Protein AF-A0A838NFV9-F1 (afdb_monomer_lite)

Radius of gyration: 11.23 Å; chains: 1; bounding box: 25×25×23 Å

Secondary structure (DSSP, 8-state):
-PPPPP-S-HHHHHHHHHHHHTT---S-----SSTTS-HHHHHHHHHHHHH-SS-S---

Sequence (59 aa):
MPLTPLFGHLETRRRLAKAVRAGTLPQVLLFTGPTGVGKQRLALWLGQLIFCERAGEEP

pLDDT: mean 91.49, std 9.5, range [62.25, 98.06]

Structure (mmCIF, N/CA/C/O backbone):
data_AF-A0A838NFV9-F1
#
_entry.id   AF-A0A838NFV9-F1
#
loop_
_atom_site.group_PDB
_atom_site.id
_atom_site.type_symbol
_atom_site.label_atom_id
_atom_site.label_alt_id
_atom_site.label_comp_id
_atom_site.label_asym_id
_atom_site.label_entity_id
_atom_site.label_seq_id
_atom_site.pdbx_PDB_ins_code
_atom_site.Cartn_x
_atom_site.Cartn_y
_atom_site.Cartn_z
_atom_site.occupancy
_atom_site.B_iso_or_equiv
_atom_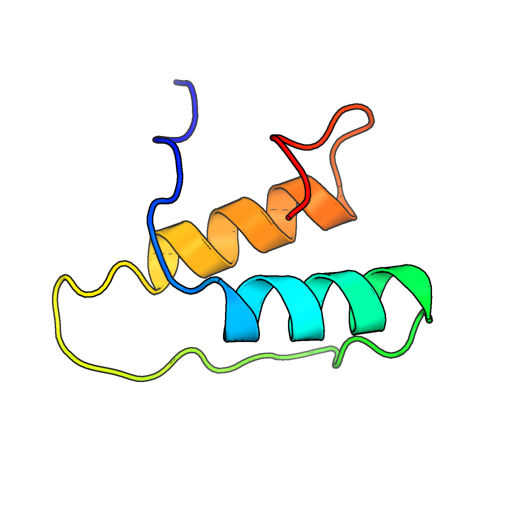site.auth_seq_id
_atom_site.auth_comp_id
_atom_site.auth_asym_id
_atom_site.auth_atom_id
_atom_site.pdbx_PDB_model_num
ATOM 1 N N . MET A 1 1 ? 11.478 17.421 -0.401 1.00 66.19 1 MET A N 1
ATOM 2 C CA . MET A 1 1 ? 11.246 16.968 -1.791 1.00 66.19 1 MET A CA 1
ATOM 3 C C . MET A 1 1 ? 9.878 16.305 -1.858 1.00 66.19 1 MET A C 1
ATOM 5 O O . MET A 1 1 ? 9.608 15.498 -0.976 1.00 66.19 1 MET A O 1
ATOM 9 N N . PRO A 1 2 ? 9.010 16.652 -2.822 1.00 81.38 2 PRO A N 1
ATOM 10 C CA . PRO A 1 2 ? 7.707 16.006 -2.963 1.00 81.38 2 PRO A CA 1
ATOM 11 C C . PRO A 1 2 ? 7.862 14.540 -3.394 1.00 81.38 2 PRO A C 1
ATOM 13 O O . PRO A 1 2 ? 8.790 14.196 -4.129 1.00 81.38 2 PRO A O 1
ATOM 16 N N . LEU A 1 3 ? 6.956 13.675 -2.934 1.00 85.81 3 LEU A N 1
ATOM 17 C CA . LEU A 1 3 ? 6.904 12.279 -3.367 1.00 85.81 3 LEU A CA 1
ATOM 18 C C . LEU A 1 3 ? 6.447 12.203 -4.829 1.00 85.81 3 LEU A C 1
ATOM 20 O O . LEU A 1 3 ? 5.497 12.875 -5.227 1.00 85.81 3 LEU A O 1
ATOM 24 N N . THR A 1 4 ? 7.126 11.387 -5.637 1.00 88.62 4 THR A N 1
ATOM 25 C CA . THR A 1 4 ? 6.729 11.163 -7.034 1.00 88.62 4 THR A CA 1
ATOM 26 C C . THR A 1 4 ? 5.353 10.489 -7.084 1.00 88.62 4 THR A C 1
ATOM 28 O O . THR A 1 4 ? 5.163 9.498 -6.372 1.00 88.62 4 THR A O 1
ATOM 31 N N . PRO A 1 5 ? 4.418 10.954 -7.935 1.00 87.62 5 PRO A N 1
ATOM 32 C CA . PRO A 1 5 ? 3.093 10.353 -8.039 1.00 87.62 5 PRO A CA 1
ATOM 33 C C . PRO A 1 5 ? 3.157 8.870 -8.432 1.00 87.62 5 PRO A C 1
ATOM 35 O O . PRO A 1 5 ? 4.022 8.428 -9.199 1.00 87.62 5 PRO A O 1
ATOM 38 N N . LEU A 1 6 ? 2.225 8.091 -7.880 1.00 91.38 6 LEU A N 1
ATOM 39 C CA . LEU A 1 6 ? 2.077 6.665 -8.148 1.00 91.38 6 LEU A CA 1
ATOM 40 C C . LEU A 1 6 ? 1.132 6.436 -9.331 1.00 91.38 6 LEU A C 1
ATOM 42 O O . LEU A 1 6 ? -0.055 6.752 -9.256 1.00 91.38 6 LEU A O 1
ATOM 46 N 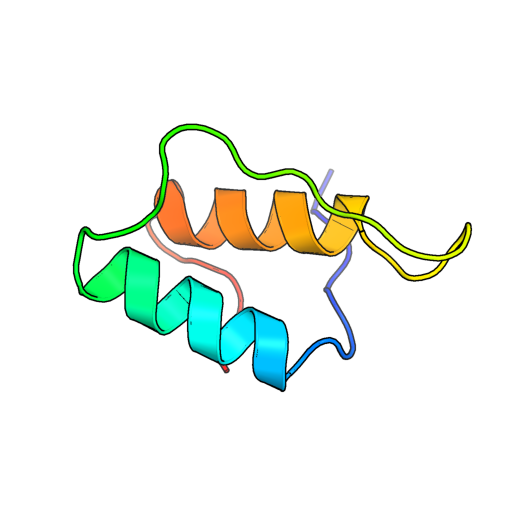N . PHE A 1 7 ? 1.637 5.776 -10.371 1.00 91.25 7 PHE A N 1
ATOM 47 C CA . PHE A 1 7 ? 0.848 5.321 -11.516 1.00 91.25 7 PHE A CA 1
ATOM 48 C C . PHE A 1 7 ? 0.616 3.804 -11.456 1.00 91.25 7 PHE A C 1
ATOM 50 O O . PHE A 1 7 ? 1.499 3.050 -11.041 1.00 91.25 7 PHE A O 1
ATOM 57 N N . GLY A 1 8 ? -0.565 3.352 -11.888 1.00 93.25 8 GLY A N 1
ATOM 58 C CA . GLY A 1 8 ? -0.939 1.934 -11.903 1.00 93.25 8 GLY A CA 1
ATOM 59 C C . GLY A 1 8 ? -1.335 1.373 -10.531 1.00 93.25 8 GLY A C 1
ATOM 60 O O . GLY A 1 8 ? -1.795 2.105 -9.655 1.00 93.25 8 GLY A O 1
ATOM 61 N N . HIS A 1 9 ? -1.194 0.050 -10.362 1.00 94.88 9 HIS A N 1
ATOM 62 C CA . HIS A 1 9 ? -1.561 -0.700 -9.144 1.00 94.88 9 HIS A CA 1
ATOM 63 C C . HIS A 1 9 ? -3.018 -0.516 -8.683 1.00 94.88 9 HIS A C 1
ATOM 65 O O . HIS A 1 9 ? -3.310 -0.737 -7.512 1.00 94.88 9 HIS A O 1
ATOM 71 N N . LEU A 1 10 ? -3.935 -0.120 -9.578 1.00 95.25 10 LEU A N 1
ATOM 72 C CA . LEU A 1 10 ? -5.290 0.339 -9.235 1.00 95.25 10 LEU A CA 1
ATOM 73 C C . LEU A 1 10 ? -6.023 -0.604 -8.274 1.00 95.25 10 LEU A C 1
ATOM 75 O O . LEU A 1 10 ? -6.556 -0.163 -7.257 1.00 95.25 10 LEU A O 1
ATOM 79 N N . GLU A 1 11 ? -6.024 -1.901 -8.571 1.00 96.56 11 GLU A N 1
ATOM 80 C CA . GLU A 1 11 ? -6.713 -2.891 -7.746 1.00 96.56 11 GLU A CA 1
ATOM 81 C C . GLU A 1 11 ? -6.080 -3.029 -6.355 1.00 96.56 11 GLU A C 1
ATOM 83 O O . GLU A 1 11 ? -6.785 -3.014 -5.345 1.00 96.56 11 GLU A O 1
ATOM 88 N N . THR A 1 12 ? -4.748 -3.072 -6.282 1.00 96.19 12 THR A N 1
ATOM 89 C CA . THR A 1 12 ? -4.011 -3.094 -5.014 1.00 96.19 12 THR A CA 1
ATOM 90 C C . THR A 1 12 ? -4.278 -1.831 -4.200 1.00 96.19 12 THR A C 1
ATOM 92 O O . THR A 1 12 ? -4.565 -1.927 -3.008 1.00 96.19 12 THR A O 1
ATOM 95 N N . ARG A 1 13 ? -4.267 -0.649 -4.836 1.00 96.06 13 ARG A N 1
ATOM 96 C CA . ARG A 1 13 ? -4.582 0.617 -4.162 1.00 96.06 13 ARG A CA 1
ATOM 97 C C . ARG A 1 13 ? -6.004 0.613 -3.603 1.00 96.06 13 ARG A C 1
ATOM 99 O O . ARG A 1 13 ? -6.190 0.973 -2.448 1.00 96.06 13 ARG A O 1
ATOM 106 N N . ARG A 1 14 ? -6.999 0.150 -4.371 1.00 96.62 14 ARG A N 1
ATOM 107 C CA . ARG A 1 14 ? -8.397 0.048 -3.908 1.00 96.62 14 ARG A CA 1
ATOM 108 C C . ARG A 1 14 ? -8.540 -0.867 -2.694 1.00 96.62 14 ARG A C 1
ATOM 110 O O . ARG A 1 14 ? -9.225 -0.508 -1.738 1.00 96.62 14 ARG A O 1
ATOM 117 N N . ARG A 1 15 ? -7.883 -2.032 -2.710 1.00 96.94 15 ARG A N 1
ATOM 118 C CA . ARG A 1 15 ? -7.900 -2.981 -1.584 1.00 96.94 15 ARG A CA 1
ATOM 119 C C . ARG A 1 15 ? -7.254 -2.380 -0.334 1.00 96.94 15 ARG A C 1
ATOM 121 O O . ARG A 1 15 ? -7.835 -2.471 0.743 1.00 96.94 15 ARG A O 1
ATOM 128 N N . LEU A 1 16 ? -6.102 -1.725 -0.487 1.00 96.94 16 LEU A N 1
ATOM 129 C CA . LEU A 1 16 ? -5.409 -1.058 0.616 1.00 96.94 16 LEU A CA 1
ATOM 130 C C . LEU A 1 16 ? -6.224 0.109 1.181 1.00 96.94 16 LEU A C 1
ATOM 132 O O . LEU A 1 16 ? -6.421 0.171 2.388 1.00 96.94 16 LEU A O 1
ATOM 136 N N . ALA A 1 17 ? -6.770 0.978 0.328 1.00 96.06 17 ALA A N 1
ATOM 137 C CA . ALA A 1 17 ? -7.597 2.101 0.765 1.00 96.06 17 ALA A CA 1
ATOM 138 C C . ALA A 1 17 ? -8.856 1.627 1.506 1.00 96.06 17 ALA A C 1
ATOM 140 O O . ALA A 1 17 ? -9.209 2.164 2.555 1.00 96.06 17 ALA A O 1
ATOM 141 N N . LYS A 1 18 ? -9.493 0.548 1.026 1.00 97.00 18 LYS A N 1
ATOM 142 C CA . LYS A 1 18 ? -10.598 -0.100 1.744 1.00 97.00 18 LYS A CA 1
ATOM 143 C C . LYS A 1 18 ? -10.163 -0.596 3.129 1.00 97.00 18 LYS A C 1
ATOM 145 O O . LYS A 1 18 ? -10.900 -0.382 4.086 1.00 97.00 18 LYS A O 1
ATOM 150 N N . ALA A 1 19 ? -8.997 -1.234 3.245 1.00 97.81 19 ALA A N 1
ATOM 151 C CA . ALA A 1 19 ? -8.489 -1.737 4.522 1.00 97.81 19 ALA A CA 1
ATOM 152 C C . ALA A 1 19 ? -8.150 -0.609 5.509 1.00 97.81 19 ALA A C 1
ATOM 154 O O . ALA A 1 19 ? -8.479 -0.728 6.688 1.00 97.81 19 ALA A O 1
ATOM 155 N N . VAL A 1 20 ? -7.566 0.498 5.028 1.00 96.12 20 VAL A N 1
ATOM 156 C CA . VAL A 1 20 ? -7.314 1.703 5.838 1.00 96.12 20 VAL A CA 1
ATOM 157 C C . VAL A 1 20 ? -8.630 2.258 6.378 1.00 96.12 20 VAL A C 1
ATOM 159 O O . VAL A 1 20 ? -8.779 2.384 7.590 1.00 96.12 20 VAL A O 1
ATOM 162 N N . ARG A 1 21 ? -9.623 2.499 5.508 1.00 94.69 21 ARG A N 1
ATOM 163 C CA . ARG A 1 21 ? -10.937 3.023 5.927 1.00 94.69 21 ARG A CA 1
ATOM 164 C C . ARG A 1 21 ? -11.675 2.098 6.891 1.00 94.69 21 ARG A C 1
ATOM 166 O O . ARG A 1 21 ? -12.376 2.572 7.775 1.00 94.69 21 ARG A O 1
ATOM 173 N N . ALA A 1 22 ? -11.527 0.787 6.721 1.00 97.44 22 ALA A N 1
ATOM 174 C CA . ALA A 1 22 ? -12.137 -0.200 7.602 1.00 97.44 22 ALA A CA 1
ATOM 175 C C . ALA A 1 22 ? -11.357 -0.422 8.913 1.00 97.44 22 ALA A C 1
ATOM 177 O O . ALA A 1 22 ? -11.808 -1.209 9.738 1.00 97.44 22 ALA A O 1
ATOM 178 N N . GLY A 1 23 ? -10.183 0.198 9.103 1.00 96.88 23 GLY A N 1
ATOM 179 C CA . GLY A 1 23 ? -9.329 -0.048 10.271 1.00 96.88 23 GLY A CA 1
ATOM 180 C C . GLY A 1 23 ? -8.781 -1.479 10.343 1.00 96.88 23 GLY A C 1
ATOM 181 O O . GLY A 1 23 ? -8.484 -1.976 11.423 1.00 96.88 23 GLY A O 1
ATOM 182 N N . THR A 1 24 ? -8.671 -2.163 9.200 1.00 98.06 24 THR A N 1
ATOM 183 C CA . THR A 1 24 ? -8.285 -3.588 9.100 1.00 98.06 24 THR A CA 1
ATOM 184 C C . THR A 1 24 ? -6.920 -3.790 8.447 1.00 98.06 24 THR A C 1
ATOM 186 O O . THR A 1 24 ? -6.561 -4.908 8.074 1.00 98.06 24 THR A O 1
ATOM 189 N N . LEU A 1 25 ? -6.147 -2.714 8.273 1.00 97.56 25 LEU A N 1
ATOM 190 C CA . LEU A 1 25 ? -4.818 -2.805 7.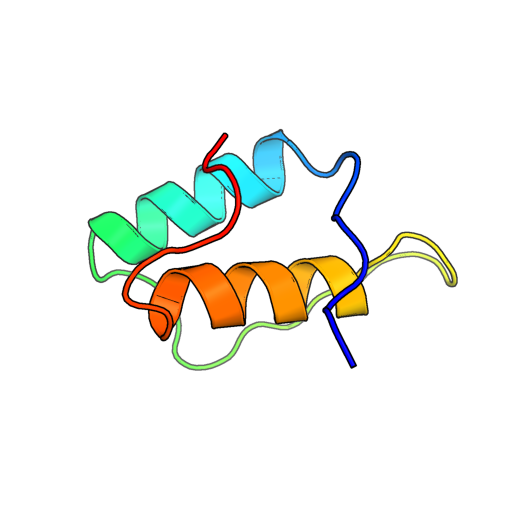684 1.00 97.56 25 LEU A CA 1
ATOM 191 C C . LEU A 1 25 ? -3.880 -3.612 8.607 1.00 97.56 25 LEU A C 1
ATOM 193 O O . LEU A 1 25 ? -3.766 -3.284 9.790 1.00 97.56 25 LEU A O 1
ATOM 197 N N . PRO A 1 26 ? -3.183 -4.643 8.095 1.00 96.50 26 PRO A N 1
ATOM 198 C CA . PRO A 1 26 ? -2.179 -5.366 8.868 1.00 96.50 26 PRO A CA 1
ATOM 199 C C . PRO A 1 26 ? -1.052 -4.454 9.365 1.00 96.50 26 PRO A C 1
ATOM 201 O O . PRO A 1 26 ? -0.655 -3.515 8.677 1.00 96.50 26 PRO A O 1
ATOM 204 N N . GLN A 1 27 ? -0.476 -4.796 10.520 1.00 95.12 27 GLN A N 1
ATOM 205 C CA . GLN A 1 27 ? 0.664 -4.079 11.116 1.00 95.12 27 GLN A CA 1
ATOM 206 C C . GLN A 1 27 ? 1.923 -4.116 10.235 1.00 95.12 27 GLN A C 1
ATOM 208 O O . GLN A 1 27 ? 2.722 -3.185 10.243 1.00 95.12 27 GLN A O 1
ATOM 213 N N . VAL A 1 28 ? 2.108 -5.198 9.472 1.00 96.62 28 VAL A N 1
ATOM 214 C CA . VAL A 1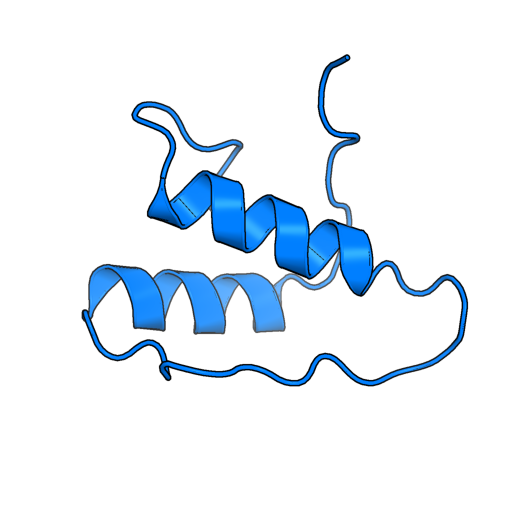 28 ? 3.259 -5.395 8.585 1.00 96.62 28 VAL A CA 1
ATOM 215 C C . VAL A 1 28 ? 2.760 -5.837 7.215 1.00 96.62 28 VAL A C 1
ATOM 217 O O . VAL A 1 28 ? 1.962 -6.768 7.104 1.00 96.62 28 VAL A O 1
ATOM 220 N N . LEU A 1 29 ? 3.251 -5.179 6.165 1.00 97.00 29 LEU A N 1
ATOM 221 C CA . LEU A 1 29 ? 2.946 -5.491 4.770 1.00 97.00 29 LEU A CA 1
ATOM 222 C C . LEU A 1 29 ? 4.238 -5.771 4.004 1.00 97.00 29 LEU A C 1
ATOM 224 O O . LEU A 1 29 ? 5.179 -4.980 4.048 1.00 97.00 29 LEU A O 1
ATOM 228 N N . LEU A 1 30 ? 4.263 -6.874 3.255 1.00 97.12 30 LEU A N 1
ATOM 229 C CA . LEU A 1 30 ? 5.358 -7.214 2.351 1.00 97.12 30 LEU A CA 1
ATOM 230 C C . LEU A 1 30 ? 4.937 -6.951 0.901 1.00 97.12 30 LEU A C 1
ATOM 232 O O . LEU A 1 30 ? 4.089 -7.653 0.355 1.00 97.12 30 LEU A O 1
ATOM 236 N N . PHE A 1 31 ? 5.555 -5.959 0.258 1.00 96.38 31 PHE A N 1
ATOM 237 C CA . PHE A 1 31 ? 5.328 -5.668 -1.158 1.00 96.38 31 PHE A CA 1
ATOM 238 C C . PHE A 1 31 ? 6.306 -6.456 -2.038 1.00 96.38 31 PHE A C 1
ATOM 240 O O . PHE A 1 31 ? 7.513 -6.206 -2.015 1.00 96.38 31 PHE A O 1
ATOM 247 N N . THR A 1 32 ? 5.789 -7.368 -2.862 1.00 96.81 32 THR A N 1
ATOM 248 C CA . THR A 1 32 ? 6.581 -8.227 -3.760 1.00 96.81 32 THR A CA 1
ATOM 249 C C . THR A 1 32 ? 6.319 -7.916 -5.238 1.00 96.81 32 THR A C 1
ATOM 251 O O . THR A 1 32 ? 5.371 -7.214 -5.588 1.00 96.81 32 THR A O 1
ATOM 254 N N . GLY A 1 33 ? 7.225 -8.359 -6.117 1.00 95.94 33 GLY A N 1
ATOM 255 C CA . GLY A 1 33 ? 7.139 -8.157 -7.569 1.00 95.94 33 GLY A CA 1
ATOM 256 C C . GLY A 1 33 ? 8.479 -7.771 -8.212 1.00 95.94 33 GLY A C 1
ATOM 257 O O . GLY A 1 33 ? 9.464 -7.578 -7.493 1.00 95.94 33 GLY A O 1
ATOM 258 N N . PRO A 1 34 ? 8.534 -7.615 -9.546 1.00 97.69 34 PRO A N 1
ATOM 259 C CA . PRO A 1 34 ? 9.767 -7.315 -10.277 1.00 97.69 34 PRO A CA 1
ATOM 260 C C . PRO A 1 34 ? 10.461 -6.014 -9.844 1.00 97.69 34 PRO A C 1
ATOM 262 O O . PRO A 1 34 ? 9.858 -5.114 -9.242 1.00 97.69 34 PRO A O 1
ATOM 265 N N . THR A 1 35 ? 11.750 -5.892 -10.154 1.00 96.88 35 THR A N 1
ATOM 266 C CA . THR A 1 35 ? 12.490 -4.630 -10.004 1.00 96.88 35 THR A CA 1
ATOM 267 C C . THR A 1 35 ? 11.871 -3.557 -10.903 1.00 96.88 35 THR A C 1
ATOM 269 O O . THR A 1 35 ? 11.477 -3.836 -12.028 1.00 96.88 35 THR A O 1
ATOM 272 N N . GLY A 1 36 ? 11.726 -2.332 -10.391 1.00 95.25 36 GLY A N 1
ATOM 273 C CA . GLY A 1 36 ? 11.175 -1.203 -11.155 1.00 95.25 36 GLY A CA 1
ATOM 274 C C . GLY A 1 36 ? 9.643 -1.093 -11.198 1.00 95.25 36 GLY A C 1
ATOM 275 O O . GLY A 1 36 ? 9.143 -0.022 -11.520 1.00 95.25 36 GLY A O 1
ATOM 276 N N . VAL A 1 37 ? 8.877 -2.108 -10.771 1.00 95.81 37 VAL A N 1
ATOM 277 C CA . VAL A 1 37 ? 7.392 -2.085 -10.825 1.00 95.81 37 VAL A CA 1
ATOM 278 C C . VAL A 1 37 ? 6.734 -1.022 -9.919 1.00 95.81 37 VAL A C 1
ATOM 280 O O . VAL A 1 37 ? 5.527 -0.820 -9.966 1.00 95.81 37 VAL A O 1
ATOM 283 N N . GLY A 1 38 ? 7.501 -0.329 -9.072 1.00 96.00 38 GLY A N 1
ATOM 284 C CA . GLY A 1 38 ? 6.989 0.760 -8.230 1.00 96.00 38 GLY A CA 1
ATOM 285 C C . GLY A 1 38 ? 6.543 0.357 -6.819 1.00 96.00 38 GLY A C 1
ATOM 286 O O . GLY A 1 38 ? 5.824 1.116 -6.181 1.00 96.00 38 GLY A O 1
ATOM 287 N N . LYS A 1 39 ? 6.999 -0.788 -6.289 1.00 96.69 39 LYS A N 1
ATOM 288 C CA . LYS A 1 39 ? 6.653 -1.280 -4.932 1.00 96.69 39 LYS A CA 1
ATOM 289 C C . LYS A 1 39 ? 6.917 -0.256 -3.822 1.00 96.69 39 LYS A C 1
ATOM 291 O O . LYS A 1 39 ? 6.065 -0.034 -2.972 1.00 96.69 39 LYS A O 1
ATOM 296 N N . GLN A 1 40 ? 8.070 0.415 -3.869 1.00 95.56 40 GLN A N 1
ATOM 297 C CA . GLN A 1 40 ? 8.407 1.480 -2.918 1.00 95.56 40 GLN A CA 1
ATOM 298 C C . GLN A 1 40 ? 7.456 2.676 -3.047 1.00 95.56 40 GLN A C 1
ATOM 300 O O . GLN A 1 40 ? 7.031 3.231 -2.040 1.00 95.56 40 GLN A O 1
ATOM 305 N N . ARG A 1 41 ? 7.079 3.060 -4.275 1.00 95.19 41 ARG A N 1
ATOM 306 C CA . ARG A 1 41 ? 6.124 4.157 -4.502 1.00 95.19 41 ARG A CA 1
ATOM 307 C C . ARG A 1 41 ? 4.733 3.802 -3.981 1.00 95.19 41 ARG A C 1
ATOM 309 O O . ARG A 1 41 ? 4.081 4.658 -3.401 1.00 95.19 41 ARG A O 1
ATOM 316 N N . LEU A 1 42 ? 4.310 2.546 -4.136 1.00 95.94 42 LEU A N 1
ATOM 317 C CA . LEU A 1 42 ? 3.065 2.048 -3.555 1.00 95.94 42 LEU A CA 1
ATOM 318 C C . LEU A 1 42 ? 3.081 2.124 -2.021 1.00 95.94 42 LEU A C 1
ATOM 320 O O . LEU A 1 42 ? 2.109 2.588 -1.432 1.00 95.94 42 LEU A O 1
ATOM 324 N N . ALA A 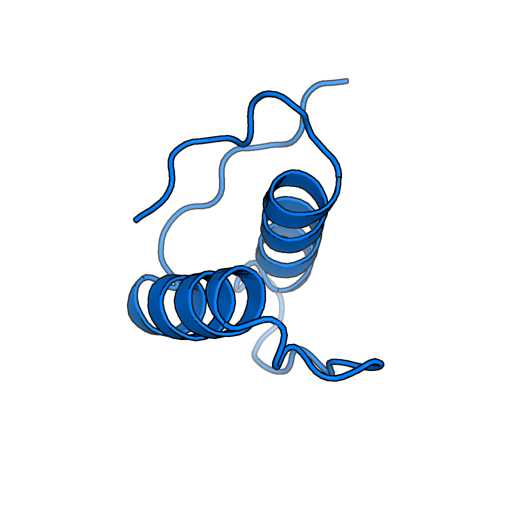1 43 ? 4.190 1.735 -1.385 1.00 95.88 43 ALA A N 1
ATOM 325 C CA . ALA A 1 43 ? 4.350 1.845 0.064 1.00 95.88 43 ALA A CA 1
ATOM 326 C C . ALA A 1 43 ? 4.326 3.307 0.549 1.00 95.88 43 ALA A C 1
ATOM 328 O O . ALA A 1 43 ? 3.670 3.615 1.540 1.00 95.88 43 ALA A O 1
ATOM 329 N N . LEU A 1 44 ? 4.989 4.219 -0.170 1.00 95.06 44 LEU A N 1
ATOM 330 C CA . LEU A 1 44 ? 4.986 5.649 0.154 1.00 95.06 44 LEU A CA 1
ATOM 331 C C . LEU A 1 44 ? 3.595 6.274 -0.013 1.00 95.06 44 LEU A C 1
ATOM 333 O O . LEU A 1 44 ? 3.159 7.009 0.867 1.00 95.06 44 LEU A O 1
ATOM 337 N N . TRP A 1 45 ? 2.876 5.937 -1.088 1.00 94.94 45 TRP A N 1
ATOM 338 C CA . TRP A 1 45 ? 1.482 6.347 -1.282 1.00 94.94 45 TRP A CA 1
ATOM 339 C C . TRP A 1 45 ? 0.577 5.851 -0.143 1.00 94.94 45 TRP A C 1
ATOM 341 O O . TRP A 1 45 ? -0.214 6.627 0.387 1.00 94.94 45 TRP A O 1
ATOM 351 N N . LEU A 1 46 ? 0.731 4.593 0.292 1.00 95.44 46 LEU A N 1
ATOM 352 C CA . LEU A 1 46 ? -0.018 4.062 1.434 1.00 95.44 46 LEU A CA 1
ATOM 353 C C . LEU A 1 46 ? 0.319 4.819 2.728 1.00 95.44 46 LEU A C 1
ATOM 355 O O . LEU A 1 46 ? -0.577 5.132 3.502 1.00 95.44 46 LEU A O 1
ATOM 359 N N . GLY A 1 47 ? 1.592 5.162 2.940 1.00 94.56 47 GLY A N 1
ATOM 360 C CA . GLY A 1 47 ? 2.005 6.006 4.060 1.00 94.56 47 GLY A CA 1
ATOM 361 C C . GLY A 1 47 ? 1.332 7.381 4.033 1.00 94.56 47 GLY A C 1
ATOM 362 O O . GLY A 1 47 ? 0.814 7.824 5.054 1.00 94.56 47 GLY A O 1
ATOM 363 N N . GLN A 1 48 ? 1.262 8.032 2.867 1.00 93.50 48 GLN A N 1
ATOM 364 C CA . GLN A 1 48 ? 0.534 9.299 2.726 1.00 93.50 48 GLN A CA 1
ATOM 365 C C . GLN A 1 48 ? -0.950 9.143 3.064 1.00 93.50 48 GLN A C 1
ATOM 367 O O . GLN A 1 48 ? -1.506 10.000 3.741 1.00 93.50 48 GLN A O 1
ATOM 372 N N . LEU A 1 49 ? -1.576 8.045 2.633 1.00 93.25 49 LEU A N 1
ATOM 373 C CA . LEU A 1 49 ? -2.979 7.768 2.931 1.00 93.25 49 LEU A CA 1
ATOM 374 C C . LEU A 1 49 ? -3.252 7.603 4.435 1.00 93.25 49 LEU A C 1
ATOM 376 O O . LEU A 1 49 ? -4.319 7.982 4.901 1.00 93.25 49 LEU A O 1
ATOM 380 N N . ILE A 1 50 ? -2.301 7.043 5.188 1.00 93.94 50 ILE A N 1
ATOM 381 C CA . ILE A 1 50 ? -2.448 6.805 6.632 1.00 93.94 50 ILE A CA 1
ATOM 382 C C . ILE A 1 50 ? -2.151 8.070 7.449 1.00 93.94 50 ILE A C 1
ATOM 38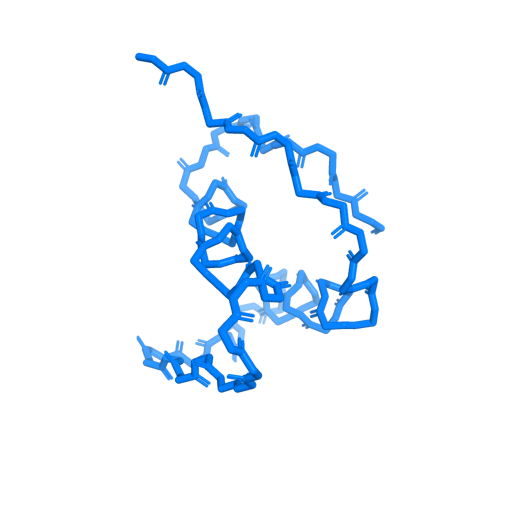4 O O . ILE A 1 50 ? -2.812 8.311 8.456 1.00 93.94 50 ILE A O 1
ATOM 388 N N . PHE A 1 51 ? -1.144 8.856 7.054 1.00 93.00 51 PHE A N 1
ATOM 389 C CA . PHE A 1 51 ? -0.562 9.883 7.927 1.00 93.00 51 PHE A CA 1
ATOM 390 C C . PHE A 1 51 ? -0.803 11.332 7.488 1.00 93.00 51 PHE A C 1
ATOM 392 O O . PHE A 1 51 ? -0.598 12.238 8.293 1.00 93.00 51 PHE A O 1
ATOM 399 N N . CYS A 1 52 ? -1.191 11.599 6.237 1.00 91.50 52 CYS A N 1
ATOM 400 C CA . CYS A 1 52 ? -1.398 12.971 5.773 1.00 91.50 52 CYS A CA 1
ATOM 401 C C . CYS A 1 52 ? -2.851 13.424 5.966 1.00 91.50 52 CYS A C 1
ATOM 403 O O . CYS A 1 52 ? -3.778 12.742 5.546 1.00 91.50 52 CYS A O 1
ATOM 405 N N . GLU A 1 53 ? -3.044 14.647 6.472 1.00 86.75 53 GLU A N 1
ATOM 406 C CA . GLU A 1 53 ? -4.363 15.310 6.544 1.00 86.75 53 GLU A CA 1
ATOM 407 C C . GLU A 1 53 ? -5.004 15.505 5.158 1.00 86.75 53 GLU A C 1
ATOM 409 O O . GLU A 1 53 ? -6.223 15.565 5.014 1.00 86.75 53 GLU A O 1
ATOM 414 N N . ARG A 1 54 ? -4.161 15.603 4.123 1.00 80.38 54 ARG A N 1
ATOM 415 C CA . ARG A 1 54 ? -4.539 15.613 2.707 1.00 80.38 54 ARG A CA 1
ATOM 416 C C . ARG A 1 54 ? -3.696 14.584 1.966 1.00 80.38 54 ARG A C 1
ATOM 418 O O . ARG A 1 54 ? -2.585 14.884 1.528 1.00 80.38 54 ARG A O 1
ATOM 425 N N . ALA A 1 55 ? -4.203 13.361 1.867 1.00 69.25 55 ALA A N 1
ATOM 426 C CA . ALA A 1 55 ? -3.581 12.324 1.055 1.00 69.25 55 ALA A CA 1
ATOM 427 C C . ALA A 1 55 ? -3.637 12.692 -0.442 1.00 69.25 55 ALA A C 1
ATOM 429 O O . ALA A 1 55 ? -4.563 13.366 -0.895 1.00 69.25 55 ALA A O 1
ATOM 430 N N . GLY A 1 56 ? -2.637 12.257 -1.216 1.00 64.06 56 GLY A N 1
ATOM 431 C CA . GLY A 1 56 ? -2.707 12.326 -2.681 1.00 64.06 56 GLY A CA 1
ATOM 432 C C . GLY A 1 56 ? -3.848 11.449 -3.208 1.00 64.06 56 GLY A C 1
ATOM 433 O O . GLY A 1 56 ? -4.140 10.434 -2.582 1.00 64.06 56 GLY A O 1
ATOM 434 N N . GLU A 1 57 ? -4.474 11.849 -4.325 1.00 63.84 57 GLU A N 1
ATOM 435 C CA . GLU A 1 57 ? -5.707 11.268 -4.903 1.00 63.84 57 GLU A CA 1
ATOM 436 C C . GLU A 1 57 ? -5.976 9.797 -4.528 1.00 63.84 57 GLU A C 1
ATOM 438 O O . GLU A 1 57 ? -5.242 8.877 -4.919 1.00 63.84 57 GLU A O 1
ATOM 443 N N . GLU A 1 58 ? -7.063 9.580 -3.781 1.00 62.25 58 GLU A N 1
ATOM 444 C CA . GLU A 1 58 ? -7.614 8.245 -3.561 1.00 62.25 58 GLU A CA 1
ATOM 445 C C . GLU A 1 58 ? -8.238 7.699 -4.872 1.00 62.25 58 GLU A C 1
ATOM 447 O O . GLU A 1 58 ? -8.932 8.438 -5.570 1.00 62.25 58 GLU A O 1
ATOM 452 N N . PRO A 1 59 ? -7.989 6.422 -5.237 1.00 67.44 59 PRO A N 1
ATOM 453 C CA . PRO A 1 59 ? -8.637 5.720 -6.361 1.00 67.44 59 PRO A CA 1
ATOM 454 C C . PRO A 1 59 ? -10.110 5.352 -6.164 1.00 67.44 59 PRO A C 1
ATOM 456 O O . PRO A 1 59 ? -10.537 5.169 -5.003 1.00 67.44 59 PRO A O 1
#

Foldseek 3Di:
DDQDDDDDPQVVLLVLLVCLVVVNDDPDDDQDDDPPPCSVSSVVLSVQSNPPPDRDDRD